Protein AF-A0A924AST3-F1 (afdb_monomer)

pLDDT: mean 83.66, std 13.03, range [56.03, 94.62]

Foldseek 3Di:
DDPPDPVCPPDDPPPDDVVLLVVQVVVCVVVVDDLVPRDPVGDRSVVSVVVVVVVVVVD

Sequence (59 aa):
MFAYLSDQKMGRPRVHPVRKIVNALFYQVRTGCAWRLLPHDFPPHQTVSSSYYRWQKAG

Solvent-accessible surface area (backbone atoms only — not comparable to full-atom values): 3892 Å² total; per-residue (Å²): 139,82,88,76,72,79,81,71,73,83,65,83,78,77,87,65,60,66,67,52,43,52,50,46,49,53,49,34,70,74,68,66,55,57,64,89,72,57,62,84,90,40,70,58,49,68,63,39,49,54,51,50,54,54,50,64,74,71,107

Mean predicted aligned error: 8.12 Å

Radius of gyration: 15.52 Å; Cα contacts (8 Å, |Δi|>4): 25; chains: 1; bounding box: 32×25×48 Å

Secondary structure (DSSP, 8-state):
----------S---SS-HHHHHHHHHHHHHH---GGG--TTSSPHHHHHHHHHHHHTT-

Nearest PDB structures (foldseek):
  7abg-assembly1_L  TM=5.638E-01  e=4.701E+00  Homo sapiens
  1gjs-assembly1_A  TM=3.057E-01  e=6.234E+00  Streptococcus sp.

Structure (mmCIF, N/CA/C/O backbone):
data_AF-A0A924AST3-F1
#
_entry.id   AF-A0A924AST3-F1
#
loop_
_atom_site.group_PDB
_atom_site.id
_atom_site.type_symbol
_atom_site.label_atom_id
_atom_site.label_alt_id
_atom_site.label_c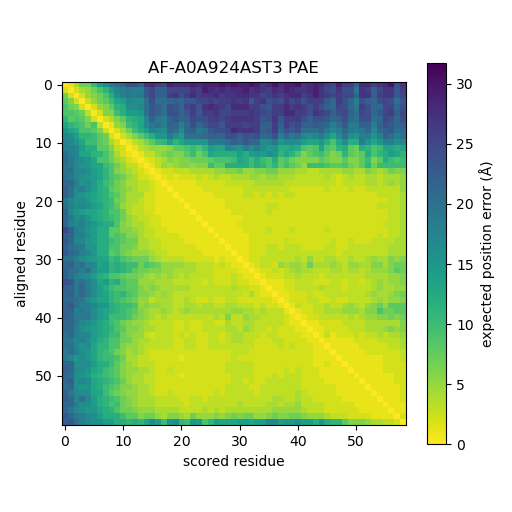omp_id
_atom_site.label_asym_id
_atom_site.label_entity_id
_atom_site.label_seq_id
_atom_site.pdbx_PDB_ins_code
_atom_site.Cartn_x
_atom_site.Cartn_y
_atom_site.Cartn_z
_atom_site.occupancy
_atom_site.B_iso_or_equiv
_atom_site.auth_seq_id
_atom_site.auth_comp_id
_atom_site.auth_asym_id
_atom_site.auth_atom_id
_atom_site.pdbx_PDB_model_num
ATOM 1 N N . MET A 1 1 ? 23.001 5.775 -39.848 1.00 57.62 1 MET A N 1
ATOM 2 C CA . MET A 1 1 ? 21.955 6.752 -39.466 1.00 57.62 1 MET A CA 1
ATOM 3 C C . MET A 1 1 ? 20.677 5.959 -39.225 1.00 57.62 1 MET A C 1
ATOM 5 O O . MET A 1 1 ? 20.405 5.111 -40.057 1.00 57.62 1 MET A O 1
ATOM 9 N N . PHE A 1 2 ? 19.973 6.172 -38.103 1.00 57.31 2 PHE A N 1
ATOM 10 C CA . PHE A 1 2 ? 18.778 5.429 -37.630 1.00 57.31 2 PHE A CA 1
ATOM 11 C C . PHE A 1 2 ? 19.012 4.199 -36.732 1.00 57.31 2 PHE A C 1
ATOM 13 O O . PHE A 1 2 ? 18.457 3.126 -36.940 1.00 57.31 2 PHE A O 1
ATOM 20 N N . ALA A 1 3 ? 19.763 4.393 -35.646 1.00 56.03 3 ALA A N 1
ATOM 21 C CA . ALA A 1 3 ? 19.556 3.628 -34.418 1.00 56.03 3 ALA A CA 1
ATOM 22 C C . ALA A 1 3 ? 18.232 4.088 -33.767 1.00 56.03 3 ALA A C 1
ATOM 24 O O . ALA A 1 3 ? 18.234 4.914 -32.856 1.00 56.03 3 ALA A O 1
ATOM 25 N N . TYR A 1 4 ? 17.084 3.634 -34.281 1.00 56.44 4 TYR A N 1
ATOM 26 C CA . TYR A 1 4 ? 15.796 3.846 -33.617 1.00 56.44 4 TYR A CA 1
ATOM 27 C C . TYR A 1 4 ? 15.761 3.000 -32.341 1.00 56.44 4 TYR A C 1
ATOM 29 O O . TYR A 1 4 ? 15.438 1.819 -32.362 1.00 56.44 4 TYR A O 1
ATOM 37 N N . LEU A 1 5 ? 16.153 3.635 -31.237 1.00 59.72 5 LEU A N 1
ATOM 38 C CA . LEU A 1 5 ? 15.460 3.580 -29.954 1.00 59.72 5 LEU A CA 1
ATOM 39 C C . LEU A 1 5 ? 14.922 2.193 -29.579 1.00 59.72 5 LEU A C 1
ATOM 41 O O . LEU A 1 5 ? 13.713 1.973 -29.513 1.00 59.72 5 LEU A O 1
ATOM 45 N N . SER A 1 6 ? 15.816 1.264 -29.244 1.00 58.47 6 SER A N 1
ATOM 46 C CA . SER A 1 6 ? 15.419 0.219 -28.312 1.00 58.47 6 SER A CA 1
ATOM 47 C C . SER A 1 6 ? 15.144 0.913 -26.977 1.00 58.47 6 SER A C 1
ATOM 49 O O . SER A 1 6 ? 16.083 1.207 -26.235 1.00 58.47 6 SER A O 1
ATOM 51 N N . ASP A 1 7 ? 13.874 1.229 -26.708 1.00 62.66 7 ASP A N 1
ATOM 52 C CA . ASP A 1 7 ? 13.352 1.589 -25.385 1.00 62.66 7 ASP A CA 1
ATOM 53 C C . ASP A 1 7 ? 13.560 0.380 -24.464 1.00 62.66 7 ASP A C 1
ATOM 55 O O . ASP A 1 7 ? 12.653 -0.392 -24.153 1.00 62.66 7 ASP A O 1
ATOM 59 N N . GLN A 1 8 ? 14.819 0.136 -24.111 1.00 60.94 8 GLN A N 1
ATOM 60 C CA . GLN A 1 8 ? 15.218 -0.862 -23.145 1.00 60.94 8 GLN A CA 1
ATOM 61 C C . GLN A 1 8 ? 14.770 -0.314 -21.798 1.00 60.94 8 GLN A C 1
ATOM 63 O O . G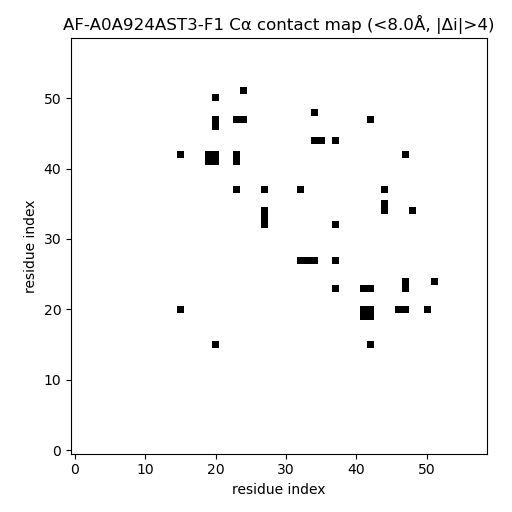LN A 1 8 ? 15.529 0.340 -21.083 1.00 60.94 8 GLN A O 1
ATOM 68 N N . LYS A 1 9 ? 13.508 -0.572 -21.446 1.00 59.12 9 LYS A N 1
ATOM 69 C CA . LYS A 1 9 ? 13.038 -0.499 -20.064 1.00 59.12 9 LYS A CA 1
ATOM 70 C C . LYS A 1 9 ? 13.819 -1.540 -19.270 1.00 59.12 9 LYS A C 1
ATOM 72 O O . LYS A 1 9 ? 13.347 -2.652 -19.060 1.00 59.12 9 LYS A O 1
ATOM 77 N N . MET A 1 10 ? 15.045 -1.203 -18.874 1.00 60.56 10 MET A N 1
ATOM 78 C CA . MET A 1 10 ? 15.867 -2.054 -18.026 1.00 60.56 10 MET A CA 1
ATOM 79 C C . MET A 1 10 ? 15.121 -2.281 -16.706 1.00 60.56 10 MET A C 1
ATOM 81 O O . MET A 1 10 ? 14.884 -1.347 -15.939 1.00 60.56 10 MET A O 1
ATOM 85 N N . GLY A 1 11 ? 14.709 -3.524 -16.459 1.00 67.31 11 GLY A N 1
ATOM 86 C CA . GLY A 1 11 ? 14.054 -3.939 -15.221 1.00 67.31 11 GLY A CA 1
ATOM 87 C C . GLY A 1 11 ? 13.068 -5.089 -15.413 1.00 67.31 11 GLY A C 1
ATOM 88 O O . GLY A 1 11 ? 12.593 -5.351 -16.516 1.00 67.31 11 GLY A O 1
ATOM 89 N N . ARG A 1 12 ? 12.732 -5.784 -14.317 1.00 70.88 12 ARG A N 1
ATOM 90 C CA . ARG A 1 12 ? 11.673 -6.804 -14.326 1.00 70.88 12 ARG A CA 1
ATOM 91 C C . ARG A 1 12 ? 10.370 -6.151 -14.810 1.00 70.88 12 ARG A C 1
ATOM 93 O O . ARG A 1 12 ? 9.957 -5.153 -14.207 1.00 70.88 12 ARG A O 1
ATOM 100 N N . PRO A 1 13 ? 9.706 -6.691 -15.850 1.00 71.19 13 PRO A N 1
ATOM 101 C CA . PRO A 1 13 ? 8.453 -6.129 -16.328 1.00 71.19 13 PRO A CA 1
ATOM 102 C C . PRO A 1 13 ? 7.446 -6.090 -15.178 1.00 71.19 13 PRO A C 1
ATOM 104 O O . PRO A 1 13 ? 7.324 -7.039 -14.395 1.00 71.19 13 PRO A O 1
ATOM 107 N N . ARG A 1 14 ? 6.740 -4.963 -15.039 1.00 73.25 14 ARG A N 1
ATOM 108 C CA . ARG A 1 14 ? 5.698 -4.832 -14.018 1.00 73.25 14 ARG A CA 1
ATOM 109 C C . ARG A 1 14 ? 4.569 -5.803 -14.345 1.00 73.25 14 ARG A C 1
ATOM 111 O O . ARG A 1 14 ? 3.835 -5.592 -15.301 1.00 73.25 14 ARG A O 1
ATOM 118 N N . VAL A 1 15 ? 4.428 -6.834 -13.516 1.00 82.75 15 VAL A N 1
ATOM 119 C CA . VAL A 1 15 ? 3.365 -7.846 -13.636 1.00 82.75 15 VAL A CA 1
ATOM 120 C C . VAL A 1 15 ? 1.994 -7.247 -13.312 1.00 82.75 15 VAL A C 1
ATOM 122 O O . VAL A 1 15 ? 0.991 -7.607 -13.920 1.00 82.75 15 VAL A O 1
ATOM 125 N N . HIS A 1 16 ? 1.942 -6.302 -12.370 1.00 85.50 16 HIS A N 1
ATOM 126 C CA . HIS A 1 16 ? 0.695 -5.679 -11.937 1.00 85.50 16 HIS A CA 1
ATOM 127 C C . HIS A 1 16 ? 0.576 -4.246 -12.472 1.00 85.50 16 HIS A C 1
ATOM 129 O O . HIS A 1 16 ? 1.511 -3.453 -12.310 1.00 85.50 16 HIS A O 1
ATOM 135 N N . PRO A 1 17 ? -0.572 -3.875 -13.070 1.00 89.25 17 PRO A N 1
ATOM 136 C CA . PRO A 1 17 ? -0.812 -2.502 -13.485 1.00 89.25 17 PRO A CA 1
ATOM 137 C C . PRO A 1 17 ? -0.850 -1.581 -12.262 1.00 89.25 17 PRO A C 1
ATOM 139 O O . PRO A 1 17 ? -1.426 -1.927 -11.228 1.00 89.25 17 PRO A O 1
ATOM 142 N N . VAL A 1 18 ? -0.292 -0.374 -12.402 1.00 89.19 18 VAL A N 1
ATOM 143 C CA . VAL A 1 18 ? -0.201 0.620 -11.314 1.00 89.19 18 VAL A CA 1
ATOM 144 C C . VAL A 1 18 ? -1.573 0.908 -10.700 1.00 89.19 18 VAL A C 1
ATOM 146 O O . VAL A 1 18 ? -1.693 1.001 -9.484 1.00 89.19 18 VAL A O 1
ATOM 149 N N . ARG A 1 19 ? -2.633 0.930 -11.51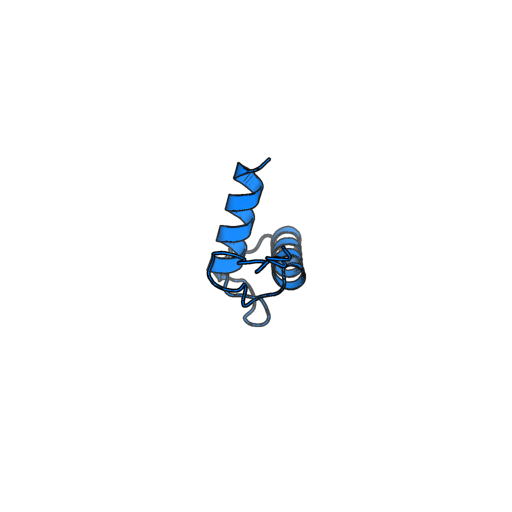8 1.00 91.88 19 ARG A N 1
ATOM 150 C CA . ARG A 1 19 ? -4.014 1.119 -11.052 1.00 91.88 19 ARG A CA 1
ATOM 151 C C . ARG A 1 19 ? -4.441 0.089 -10.000 1.00 91.88 19 ARG A C 1
ATOM 153 O O . ARG A 1 19 ? -5.101 0.454 -9.038 1.00 91.88 19 ARG A O 1
ATOM 160 N N . LYS A 1 20 ? -4.043 -1.183 -10.136 1.00 92.94 20 LYS A N 1
ATOM 161 C CA . LYS A 1 20 ? -4.367 -2.215 -9.134 1.00 92.94 20 LYS A CA 1
ATOM 162 C C . LYS A 1 20 ? -3.628 -1.984 -7.812 1.00 92.94 20 LYS A C 1
ATOM 164 O O . LYS A 1 20 ? -4.202 -2.229 -6.759 1.00 92.94 20 LYS A O 1
ATOM 169 N N . ILE A 1 21 ? -2.391 -1.490 -7.868 1.00 92.81 21 ILE A N 1
ATOM 170 C CA . ILE A 1 21 ? -1.599 -1.140 -6.678 1.00 92.81 21 ILE A CA 1
ATOM 171 C C . ILE A 1 21 ? -2.229 0.056 -5.954 1.00 92.81 21 ILE A C 1
ATOM 173 O O . ILE A 1 21 ? -2.390 0.024 -4.740 1.00 92.81 21 ILE A O 1
ATOM 177 N N . VAL A 1 22 ? -2.642 1.082 -6.700 1.00 93.56 22 VAL A N 1
ATOM 178 C CA . VAL A 1 22 ? -3.309 2.266 -6.141 1.00 93.56 22 VAL A CA 1
ATOM 179 C C . VAL A 1 22 ? -4.672 1.907 -5.541 1.00 93.56 22 VAL A C 1
ATOM 181 O O . VAL A 1 22 ? -4.976 2.332 -4.433 1.00 93.56 22 VAL A O 1
ATOM 184 N N . ASN A 1 23 ? -5.461 1.057 -6.204 1.00 94.62 23 ASN A N 1
ATOM 185 C CA . ASN A 1 23 ? -6.729 0.573 -5.649 1.00 94.62 23 ASN A CA 1
ATOM 186 C C . ASN A 1 23 ? -6.526 -0.205 -4.340 1.00 94.62 23 ASN A C 1
ATOM 188 O O . ASN A 1 23 ? -7.293 -0.019 -3.401 1.00 94.62 23 ASN A O 1
ATOM 192 N N . ALA A 1 24 ? -5.484 -1.040 -4.261 1.00 93.81 24 ALA A N 1
ATOM 193 C CA . ALA A 1 24 ? -5.122 -1.741 -3.031 1.00 93.81 24 ALA A CA 1
ATOM 194 C C . ALA A 1 24 ? -4.734 -0.769 -1.904 1.00 93.81 24 ALA A C 1
ATOM 196 O O . ALA A 1 24 ? -5.147 -0.954 -0.761 1.00 93.81 24 ALA A O 1
ATOM 197 N N . LEU A 1 25 ? -3.984 0.290 -2.229 1.00 93.12 25 LEU A N 1
ATOM 198 C CA . LEU A 1 25 ? -3.618 1.331 -1.271 1.00 93.12 25 LEU A CA 1
ATOM 199 C C . LEU A 1 25 ? -4.855 2.088 -0.764 1.00 93.12 25 LEU A C 1
ATOM 201 O O . LEU A 1 25 ? -5.011 2.264 0.439 1.00 93.12 25 LEU A O 1
ATOM 205 N N . PHE A 1 26 ? -5.773 2.478 -1.654 1.00 93.31 26 PHE A N 1
ATOM 206 C CA . PHE A 1 26 ? -7.027 3.125 -1.253 1.00 93.31 26 PHE A CA 1
ATOM 207 C C . PHE A 1 26 ? -7.910 2.220 -0.404 1.00 93.31 26 PHE A C 1
ATOM 209 O O . PHE A 1 26 ? -8.511 2.691 0.560 1.00 93.31 26 PHE A O 1
ATOM 216 N N . TYR A 1 27 ? -7.971 0.927 -0.730 1.00 92.75 27 TYR A N 1
ATOM 217 C CA . TYR A 1 27 ? -8.678 -0.044 0.094 1.00 92.75 27 TYR A CA 1
ATOM 218 C C . TYR A 1 27 ? -8.100 -0.069 1.509 1.00 92.75 27 TYR A C 1
ATOM 220 O O . TYR A 1 27 ? -8.848 0.077 2.469 1.00 92.75 27 TYR A O 1
ATOM 228 N N . GLN A 1 28 ? -6.778 -0.184 1.638 1.00 93.12 28 GLN A N 1
ATOM 229 C CA . GLN A 1 28 ? -6.113 -0.232 2.934 1.00 93.12 28 GLN A CA 1
ATOM 230 C C . GLN A 1 28 ? -6.290 1.062 3.740 1.00 93.12 28 GLN A C 1
ATOM 232 O O . GLN A 1 28 ? -6.546 0.995 4.936 1.00 93.12 28 GLN A O 1
ATOM 237 N N . VAL A 1 29 ? -6.186 2.236 3.112 1.00 92.25 29 VAL A N 1
ATOM 238 C CA . VAL A 1 29 ? -6.404 3.524 3.796 1.00 92.25 29 VAL A CA 1
ATOM 239 C C . VAL A 1 29 ? -7.855 3.656 4.265 1.00 92.25 29 VAL A C 1
ATOM 241 O O . VAL A 1 29 ? -8.106 4.168 5.350 1.00 92.25 29 VAL A O 1
ATOM 244 N N . ARG A 1 30 ? -8.816 3.158 3.478 1.00 93.31 30 ARG A N 1
ATOM 245 C CA . ARG A 1 30 ? -10.242 3.192 3.822 1.00 93.31 30 ARG A CA 1
ATOM 246 C C . ARG A 1 30 ? -10.611 2.222 4.944 1.00 93.31 30 ARG A C 1
ATOM 248 O O . ARG A 1 30 ? -11.486 2.538 5.741 1.00 93.31 30 ARG A O 1
ATOM 255 N N . THR A 1 31 ? -10.006 1.038 4.978 1.00 92.00 31 THR A N 1
ATOM 256 C CA . THR A 1 31 ? -10.322 -0.005 5.969 1.00 92.00 31 THR A CA 1
ATOM 257 C C . THR A 1 31 ? -9.410 0.026 7.193 1.00 92.00 31 THR A C 1
ATOM 259 O O . THR A 1 31 ? -9.761 -0.549 8.218 1.00 92.00 31 THR A O 1
ATOM 262 N N . GLY A 1 32 ? -8.236 0.654 7.099 1.00 90.88 32 GLY A N 1
ATOM 263 C CA . GLY A 1 32 ? -7.215 0.663 8.147 1.00 90.88 32 GLY A CA 1
ATOM 264 C C . GLY A 1 32 ? -6.587 -0.709 8.418 1.00 90.88 32 GLY A C 1
ATOM 265 O O . GLY A 1 32 ? -5.938 -0.895 9.445 1.00 90.88 32 GLY A O 1
ATOM 266 N N . CYS A 1 33 ? -6.789 -1.697 7.540 1.00 87.88 33 CYS A N 1
ATOM 267 C CA . CYS A 1 33 ? -6.341 -3.059 7.799 1.00 87.88 33 CYS A CA 1
ATOM 268 C C . CYS A 1 33 ? -4.815 -3.210 7.664 1.00 87.88 33 CYS A C 1
ATOM 270 O O . CYS A 1 33 ? -4.157 -2.553 6.850 1.00 87.88 33 CYS A O 1
ATOM 272 N N . ALA A 1 34 ? -4.240 -4.143 8.428 1.00 89.88 34 ALA A N 1
ATOM 273 C CA . ALA A 1 34 ? -2.842 -4.526 8.264 1.00 89.88 34 ALA A CA 1
ATOM 274 C C . ALA A 1 34 ? -2.582 -5.055 6.842 1.00 89.88 34 ALA A C 1
ATOM 276 O O . ALA A 1 34 ? -3.430 -5.724 6.257 1.00 89.88 34 ALA A O 1
ATOM 277 N N . TRP A 1 35 ? -1.376 -4.841 6.306 1.00 88.31 35 TRP A N 1
ATOM 278 C CA . TRP A 1 35 ? -1.001 -5.279 4.951 1.00 88.31 35 TRP A CA 1
ATOM 279 C C . TRP A 1 35 ? -1.267 -6.768 4.682 1.00 88.31 35 TRP A C 1
ATOM 281 O O . TRP A 1 35 ? -1.631 -7.141 3.573 1.00 88.31 35 TRP A O 1
ATOM 291 N N . ARG A 1 36 ? -1.106 -7.627 5.698 1.00 89.38 36 ARG A N 1
ATOM 292 C CA . ARG A 1 36 ? -1.325 -9.082 5.589 1.00 89.38 36 ARG A CA 1
ATOM 293 C C . ARG A 1 36 ? -2.803 -9.473 5.490 1.00 89.38 36 ARG A C 1
ATOM 295 O O . ARG A 1 36 ? -3.086 -10.597 5.106 1.00 89.38 36 ARG A O 1
ATOM 302 N N . LEU A 1 37 ? -3.714 -8.563 5.835 1.00 90.06 37 LEU A N 1
ATOM 303 C CA . LEU A 1 37 ? -5.165 -8.750 5.749 1.00 90.06 37 LEU A CA 1
ATOM 304 C C . LEU A 1 37 ? -5.737 -8.275 4.407 1.00 90.06 37 LEU A C 1
ATOM 306 O O . LEU A 1 37 ? -6.953 -8.247 4.230 1.00 90.06 37 LEU A O 1
ATOM 310 N N . LEU A 1 38 ? -4.880 -7.862 3.470 1.00 89.50 38 LEU A N 1
ATOM 311 C CA . LEU A 1 38 ? -5.330 -7.422 2.160 1.00 89.50 38 LEU A CA 1
ATOM 312 C C . LEU A 1 38 ? -5.981 -8.600 1.402 1.00 89.50 38 LEU A C 1
ATOM 314 O O . LEU A 1 38 ? -5.371 -9.670 1.331 1.00 89.50 38 LEU A O 1
ATOM 318 N N . PRO A 1 39 ? -7.182 -8.419 0.819 1.00 88.3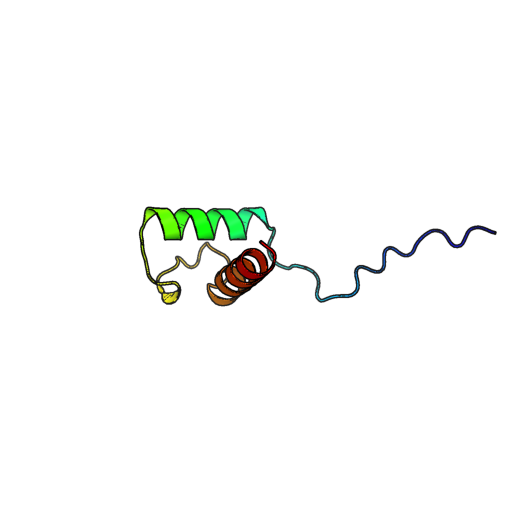8 39 PRO A N 1
ATOM 319 C CA . PRO A 1 39 ? -7.854 -9.466 0.053 1.00 88.38 39 PRO A CA 1
ATOM 320 C C . PRO A 1 39 ? -7.003 -10.009 -1.102 1.00 88.38 39 PRO A C 1
ATOM 322 O O . PRO A 1 39 ? -6.272 -9.259 -1.751 1.00 88.38 39 PRO A O 1
ATOM 325 N N . HIS A 1 40 ? -7.162 -11.301 -1.406 1.00 84.81 40 HIS A N 1
ATOM 326 C CA . HIS A 1 40 ? -6.422 -11.995 -2.469 1.00 84.81 40 HIS A CA 1
ATOM 327 C C . HIS A 1 40 ? -6.734 -11.498 -3.895 1.00 84.81 40 HIS A C 1
ATOM 329 O O . HIS A 1 40 ? -5.963 -11.775 -4.810 1.00 84.81 40 HIS A O 1
ATOM 335 N N . ASP A 1 41 ? -7.818 -10.738 -4.090 1.00 89.56 41 ASP A N 1
ATOM 336 C CA . ASP A 1 41 ? -8.131 -10.065 -5.362 1.00 89.56 41 ASP A CA 1
ATOM 337 C C . ASP A 1 41 ? -7.131 -8.955 -5.726 1.00 89.56 41 ASP A C 1
ATOM 339 O O . ASP A 1 41 ? -6.988 -8.565 -6.895 1.00 89.56 41 ASP A O 1
ATOM 343 N N . PHE A 1 42 ? -6.425 -8.425 -4.726 1.00 89.44 42 PHE A N 1
ATOM 344 C CA . PHE A 1 42 ? -5.404 -7.408 -4.922 1.00 89.44 42 PHE A CA 1
ATOM 345 C C . PHE A 1 42 ? -4.032 -8.023 -5.227 1.00 89.44 42 PHE A C 1
ATOM 347 O O . PHE A 1 42 ? -3.774 -9.190 -4.928 1.00 89.44 42 PHE A O 1
ATOM 354 N N . PRO A 1 43 ? -3.105 -7.241 -5.822 1.00 88.25 43 PRO A N 1
ATOM 355 C CA . PRO A 1 43 ? -1.714 -7.657 -5.929 1.00 88.25 43 PRO A CA 1
ATOM 356 C C . PRO A 1 43 ? -1.157 -8.068 -4.557 1.00 88.25 43 PRO A C 1
ATOM 358 O O . PRO A 1 43 ? -1.590 -7.512 -3.543 1.00 88.25 43 PRO A O 1
ATOM 361 N N . PRO A 1 44 ? -0.158 -8.968 -4.510 1.00 90.56 44 PRO A N 1
ATOM 362 C CA . PRO A 1 44 ? 0.446 -9.399 -3.258 1.00 90.56 44 PRO A CA 1
ATOM 363 C C . PRO A 1 44 ? 0.821 -8.209 -2.377 1.00 90.56 44 PRO A C 1
ATOM 365 O O . PRO A 1 44 ? 1.432 -7.246 -2.852 1.00 90.56 44 PRO A O 1
ATOM 368 N N . HIS A 1 45 ? 0.500 -8.289 -1.084 1.00 90.31 45 HIS A N 1
ATOM 369 C CA . HIS A 1 45 ? 0.701 -7.180 -0.149 1.00 90.31 45 HIS A CA 1
ATOM 370 C C . HIS A 1 45 ? 2.143 -6.641 -0.151 1.00 90.31 45 HIS A C 1
ATOM 372 O O . HIS A 1 45 ? 2.352 -5.448 0.041 1.00 90.31 45 HIS A O 1
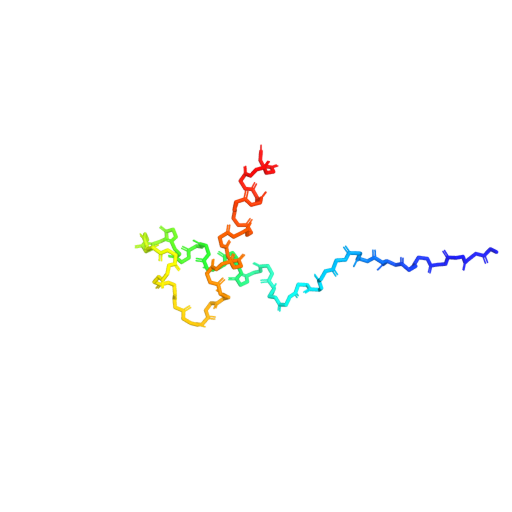ATOM 378 N N . GLN A 1 46 ? 3.135 -7.498 -0.426 1.00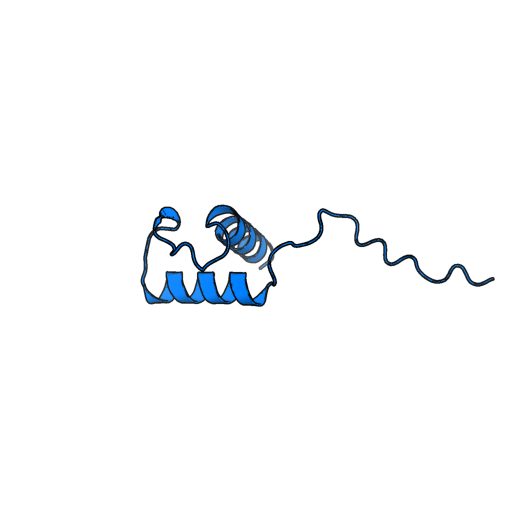 90.94 46 GLN A N 1
ATOM 379 C CA . GLN A 1 46 ? 4.549 -7.130 -0.560 1.00 90.94 46 GLN A CA 1
ATOM 380 C C . GLN A 1 46 ? 4.805 -6.197 -1.753 1.00 90.94 46 GLN A C 1
ATOM 382 O O . GLN A 1 46 ? 5.603 -5.265 -1.671 1.00 90.94 46 GLN A O 1
ATOM 387 N N . THR A 1 47 ? 4.122 -6.418 -2.877 1.00 91.38 47 THR A N 1
ATOM 388 C CA . THR A 1 47 ? 4.215 -5.558 -4.063 1.00 91.38 47 THR A CA 1
ATOM 389 C C . THR A 1 47 ? 3.567 -4.201 -3.810 1.00 91.38 47 THR A C 1
ATOM 391 O O . THR A 1 47 ? 4.087 -3.173 -4.248 1.00 91.38 47 THR A O 1
ATOM 394 N N . VAL A 1 48 ? 2.446 -4.184 -3.086 1.00 91.94 48 VAL A N 1
ATOM 395 C CA . VAL A 1 48 ? 1.744 -2.941 -2.749 1.00 91.94 48 VAL A CA 1
ATOM 396 C C . VAL A 1 48 ? 2.567 -2.116 -1.759 1.00 91.94 48 VAL A C 1
ATOM 398 O O . VAL A 1 48 ? 2.836 -0.946 -2.026 1.00 91.94 48 VAL A O 1
ATOM 401 N N . SER A 1 49 ? 3.051 -2.732 -0.675 1.00 92.06 49 SER A N 1
ATOM 402 C CA . SER A 1 49 ? 3.846 -2.041 0.343 1.00 92.06 49 SER A CA 1
ATOM 403 C C . SER A 1 49 ? 5.186 -1.545 -0.203 1.00 92.06 49 SER A C 1
ATOM 405 O O . SER A 1 49 ? 5.548 -0.394 0.025 1.00 92.06 49 SER A O 1
ATOM 407 N N . SER A 1 50 ? 5.904 -2.351 -0.993 1.00 92.44 50 SER A N 1
ATOM 408 C CA . SER A 1 50 ? 7.154 -1.908 -1.636 1.00 92.44 50 SER A CA 1
ATOM 409 C C . SER A 1 50 ? 6.942 -0.711 -2.564 1.00 92.44 50 SER A C 1
ATOM 411 O O . SER A 1 50 ? 7.752 0.216 -2.559 1.00 92.44 50 SER A O 1
ATOM 413 N N . SER A 1 51 ? 5.843 -0.695 -3.324 1.00 91.19 51 SER A N 1
ATOM 414 C CA . SER A 1 51 ? 5.485 0.442 -4.177 1.00 91.19 51 SER A CA 1
ATOM 415 C C . SER A 1 51 ? 5.171 1.686 -3.347 1.00 91.19 51 SER A C 1
ATOM 417 O O . SER A 1 51 ? 5.690 2.757 -3.653 1.00 91.19 51 SER A O 1
ATOM 419 N N . TYR A 1 52 ? 4.398 1.531 -2.268 1.00 92.00 52 TYR A N 1
ATOM 420 C CA . TYR A 1 52 ? 4.082 2.609 -1.332 1.00 92.00 52 TYR A CA 1
ATOM 421 C C . TYR A 1 52 ? 5.345 3.222 -0.717 1.00 92.00 52 TYR A C 1
ATOM 423 O O . TYR A 1 52 ? 5.562 4.422 -0.853 1.00 92.00 52 TYR A O 1
ATOM 431 N N . TYR A 1 53 ? 6.231 2.412 -0.128 1.00 93.12 53 TYR A N 1
ATOM 432 C CA . TYR A 1 53 ? 7.475 2.911 0.468 1.00 93.12 53 TYR A CA 1
ATOM 433 C C . TYR A 1 53 ? 8.403 3.553 -0.564 1.00 93.12 53 TYR A C 1
ATOM 435 O O . TYR A 1 53 ? 9.084 4.530 -0.260 1.00 93.12 53 TYR A O 1
ATOM 443 N N . ARG A 1 54 ? 8.439 3.029 -1.796 1.00 93.12 54 ARG A N 1
ATOM 444 C CA . ARG A 1 54 ? 9.207 3.643 -2.884 1.00 93.12 54 ARG A CA 1
ATOM 445 C C . ARG A 1 54 ? 8.679 5.032 -3.227 1.00 93.12 54 ARG A C 1
ATOM 447 O O . ARG A 1 54 ? 9.485 5.926 -3.447 1.00 93.12 54 ARG A O 1
ATOM 454 N N . TRP A 1 55 ? 7.362 5.209 -3.284 1.00 91.81 55 TRP A N 1
ATOM 455 C CA . TRP A 1 55 ? 6.753 6.515 -3.536 1.00 91.81 55 TRP A CA 1
ATOM 456 C C . TRP A 1 55 ? 6.917 7.463 -2.354 1.00 91.81 55 TRP A C 1
ATOM 458 O O . TRP A 1 55 ? 7.246 8.619 -2.569 1.00 91.81 55 TRP A O 1
ATOM 468 N N . GLN A 1 56 ? 6.790 6.965 -1.124 1.00 92.38 56 GLN A N 1
ATOM 469 C CA . GLN A 1 56 ? 7.016 7.754 0.085 1.00 92.38 56 GLN A CA 1
ATOM 470 C C . GLN A 1 56 ? 8.443 8.315 0.149 1.00 92.38 56 GLN A C 1
ATOM 472 O O . GLN A 1 56 ? 8.627 9.450 0.559 1.00 92.38 56 GLN A O 1
ATOM 477 N N . LYS A 1 57 ? 9.448 7.536 -0.271 1.00 94.25 57 LYS A N 1
ATOM 478 C CA . LYS A 1 57 ? 10.849 7.988 -0.356 1.00 94.25 57 LYS A CA 1
ATOM 479 C C . LYS A 1 57 ? 11.138 8.923 -1.533 1.00 94.25 57 LYS A C 1
ATOM 481 O O . LYS A 1 57 ? 12.205 9.521 -1.560 1.00 94.25 57 LYS A O 1
ATOM 486 N N . ALA A 1 58 ? 10.276 8.926 -2.547 1.00 93.19 58 ALA A N 1
ATOM 487 C CA . ALA A 1 58 ? 10.425 9.760 -3.737 1.00 93.19 58 ALA A CA 1
ATOM 488 C C . ALA A 1 58 ? 9.677 11.099 -3.623 1.00 93.19 58 ALA A C 1
ATOM 490 O O . ALA A 1 58 ? 9.817 11.923 -4.525 1.00 93.19 58 ALA A O 1
ATOM 491 N N . GLY A 1 59 ? 8.859 11.266 -2.576 1.00 61.09 59 GLY A N 1
ATOM 492 C CA . GLY A 1 59 ? 8.339 12.565 -2.147 1.00 61.09 59 GLY A CA 1
ATOM 493 C C . GLY A 1 59 ? 9.404 13.377 -1.431 1.00 61.09 59 GLY A C 1
ATOM 494 O O . GLY A 1 59 ? 9.214 14.608 -1.389 1.00 61.09 59 GLY A O 1
#

=== Feature glossary ===
Annotated list of the representations used here:

Nearest PDB structures. The Foldseek neighbor list gives the closest experimentally determined structures in the PDB, ranked by structural alignment. TM-score near 1 means near-identical fold; near 0.3 means only rough topology match. This is how one finds what a novel AlphaFold prediction most resembles in th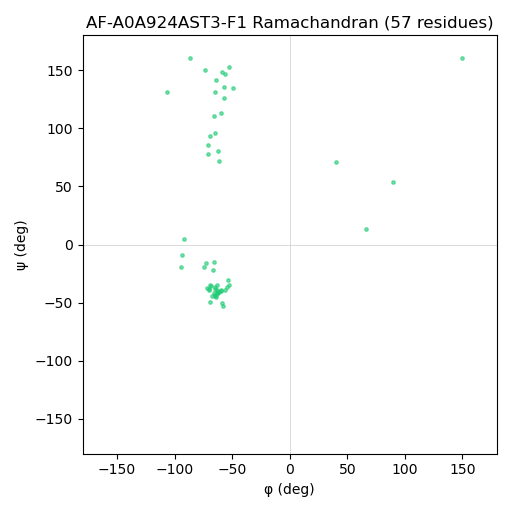e solved-structure universe.

Foldseek 3Di. Foldseek's 3Di representation compresses backbone geometry into a per-residue letter drawn from a learned twenty-state alphabet. It captures the tertiary interaction pattern around each residue — which residues are packed against it in space, regardless of where they are in sequence.

Radius of gyration, Cα contacts, bounding box. Radius of gyration (Rg) is the root-mean-square distance of Cα atoms from their centroid — a single number for overall size and compactness. A globular domain of N residues has Rg ≈ 2.2·N^0.38 Å; an extended or disordered chain has a much larger Rg. The Cα contact count is the number of residue pairs whose Cα atoms are within 8 Å and are more than four positions apart in sequence — a standard proxy for tertiary packing density. T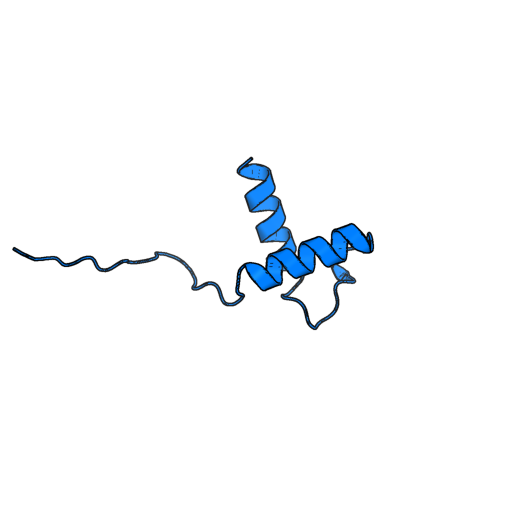he bounding box is the smallest axis-aligned box enclosing all Cα atoms.

InterPro / GO / CATH / organism. The annotation block draws on four external resources. InterPro: which protein families and domains the sequence belongs to. GO: standardized terms for what the protein does, what process it participates in, and where in the cell it acts. CATH: which structural fold it has in the CATH hierarchy. Organism: the species of origin.

mmCIF coordinates. The mmCIF block holds the 3D Cartesian coordinates of each backbone atom (N, Cα, C, O) in ångströms. mmCIF is the PDB's canonical archive format — a tagged-loop text representation of the atomic model.

pLDDT. pLDDT is the predicted lDDT-Cα score: AlphaFold's confidence that the local environment of each residue (all inter-atomic distances within 15 Å) is correctly placed. It is a per-residue number between 0 and 100, with higher meaning more reliable.

Backbone torsions (φ/ψ). φ (phi) and ψ (psi) are the two rotatable backbone dihedrals per residue: φ is the C(i-1)–N–Cα–C torsion, ψ is the N–Cα–C–N(i+1) torsion, both in degrees on (−180°, 180°]. α-helical residues cluster near (−60°, −45°); β-strand residues near (−120°, +130°). A Ramachandran plot is simply a scatter of (φ, ψ) for every residue.

B-factor. For experimental (PDB) structures, the B-factor (temperature factor) quantifies the positional spread of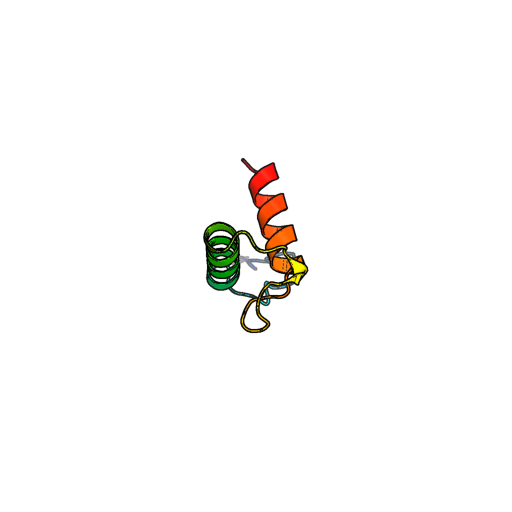 each atom in the crystal — a combination of thermal vibration and static disorder — in units of Å². High B-factors mark flexible loops or poorly resolved regions; low B-factors mark the rigid, well-ordered core.

Secondary structure (3-state, P-SEA). SS3 is a coarse helix/strand/coil call (letters a/b/c) made by the P-SEA algorithm from inter-Cα distances and dihedrals. It is less detailed than DSSP but needs only Cα positions.

Predicted aligned error. Predicted aligned error is AlphaFold's pairwise confidence. Unlike pLDDT (per-residue), PAE is per-residue-pair and captures whether two parts of the structure are correctly placed relative to each other. Units are ångströms of expected positional error.

Solvent-accessible surface area. Solvent-accessible surface area (SASA) is the area in Å² traced out by the centre of a 1.4 Å probe sphere (a water molecule) rolled over the protein's van der Waals surface (Shrake–Rupley / Lee–Richards construction). Buried residues have near-zero SASA; fully exposed residues can exceed 200 Å². The total SASA scales roughly with the number of surface residues.

Secondary structure (8-state, DSSP). The SS8 string is DSSP's per-residue secondary-structure call. α-helix (H) means an i→i+4 H-bond ladder; β-strand (E) means the residue participates in a β-sheet; 3₁₀ (G) and π (I) are tighter and wider helices; T/S are turns/bends; '-' is loop.

Rendered structure images. Structure images are PyMOL renders from six orthogonal camera directions. Cartoon representation draws helices as coils and strands as arrows; sticks shows the backbone as bonds; surface shows the solvent-excluded envelope. Rainbow coloring maps sequence position to hue (blue→red, N→C); chain coloring assigns a distinct color per polypeptide.

Sequence. The amino-acid sequence is the protein's primary structure: the linear order of residues from the N-terminus to the C-terminus, written in one-letter code. Everything else here — the 3D coordinates, the secondary structure, the domain annotations — is ultimately a consequence of this string.

Contact-map, Ramachandran, and PAE plots. Three diagnostic plots accompany the record. The Cα contact map visualizes the tertiary structure as a 2D adjacency matrix (8 Å cutoff, sequence-local contacts suppressed). The Ramachandran plot shows the distribution of backbone (φ, ψ) torsions, with points in the α and β basins reflecting secondary structure content. The PAE plot shows AlphaFold's inter-residue confidence as a color matrix.